Protein AF-A0A4R0TRA2-F1 (afdb_monomer)

Radius of gyration: 25.5 Å; Cα contacts (8 Å, |Δi|>4): 43; chains: 1; bounding box: 50×57×62 Å

Solvent-accessible surface area (backbone atoms only — not comparable to full-atom values): 7873 Å² total; per-residue (Å²): 132,70,88,52,77,92,48,98,73,70,83,84,82,89,84,87,68,56,72,71,54,42,52,53,53,51,51,51,51,52,57,53,39,76,80,36,74,87,42,64,49,64,72,53,38,52,49,43,40,73,74,64,73,57,82,90,77,82,82,82,68,68,98,55,82,59,63,70,58,51,54,53,53,51,52,50,54,52,54,53,49,51,50,51,54,47,27,74,73,65,78,50,80,58,72,70,61,55,50,54,52,50,58,51,51,56,48,52,54,47,54,51,48,52,58,59,50,57,52,65,59,70,66,68,82,114

Organism: Bifidobacterium longum subsp. longum (NCBI:txid1679)

Structure (mmCIF, N/CA/C/O backbone):
data_AF-A0A4R0TRA2-F1
#
_entry.id   AF-A0A4R0TRA2-F1
#
loop_
_atom_site.group_PDB
_atom_site.id
_atom_site.type_symbol
_atom_site.label_atom_id
_atom_site.label_alt_id
_atom_site.label_comp_id
_atom_site.label_asym_id
_atom_site.label_entity_id
_atom_site.label_seq_id
_atom_site.pdbx_PDB_ins_code
_atom_site.Cartn_x
_atom_site.Cartn_y
_atom_site.Cartn_z
_atom_site.occupancy
_atom_site.B_iso_or_equiv
_atom_site.auth_seq_id
_atom_site.auth_comp_id
_atom_site.auth_asym_id
_atom_site.auth_atom_id
_atom_site.pdbx_PDB_model_num
ATOM 1 N N . MET A 1 1 ? -23.507 26.325 6.550 1.00 42.59 1 MET A N 1
ATOM 2 C CA . MET A 1 1 ? -23.870 25.409 5.444 1.00 42.59 1 MET A CA 1
ATOM 3 C C . MET A 1 1 ? -23.827 23.976 5.947 1.00 42.59 1 MET A C 1
ATOM 5 O O . MET A 1 1 ? -22.788 23.550 6.433 1.00 42.59 1 MET A O 1
ATOM 9 N N . SER A 1 2 ? -24.960 23.270 5.904 1.00 54.03 2 SER A N 1
ATOM 10 C CA . SER A 1 2 ? -25.088 21.914 6.450 1.00 54.03 2 SER A CA 1
ATOM 11 C C . SER A 1 2 ? -24.163 20.936 5.720 1.00 54.03 2 SER A C 1
ATOM 13 O O . SER A 1 2 ? -24.249 20.778 4.502 1.00 54.03 2 SER A O 1
ATOM 15 N N . TRP A 1 3 ? -23.313 20.250 6.487 1.00 58.16 3 TRP A N 1
ATOM 16 C CA . TRP A 1 3 ? -22.442 19.148 6.061 1.00 58.16 3 TRP A CA 1
ATOM 17 C C . TRP A 1 3 ? -23.194 18.050 5.273 1.00 58.16 3 TRP A C 1
ATOM 19 O O . TRP A 1 3 ? -22.578 17.263 4.554 1.00 58.16 3 TRP A O 1
ATOM 29 N N . ALA A 1 4 ? -24.524 18.005 5.368 1.00 60.97 4 ALA A N 1
ATOM 30 C CA . ALA A 1 4 ? -25.359 16.996 4.735 1.00 60.97 4 ALA A CA 1
ATOM 31 C C . ALA A 1 4 ? -25.658 17.239 3.242 1.00 60.97 4 ALA A C 1
ATOM 33 O O . ALA A 1 4 ? -25.955 16.277 2.532 1.00 60.97 4 ALA A O 1
ATOM 34 N N . ASN A 1 5 ? -25.574 18.473 2.726 1.00 60.19 5 ASN A N 1
ATOM 35 C CA . ASN A 1 5 ? -26.016 18.733 1.352 1.00 60.19 5 ASN A CA 1
ATOM 36 C C . ASN A 1 5 ? -25.058 18.087 0.329 1.00 60.19 5 ASN A C 1
ATOM 38 O O . ASN A 1 5 ? -23.898 18.476 0.217 1.00 60.19 5 ASN A O 1
ATOM 42 N N . LYS A 1 6 ? -25.575 17.106 -0.431 1.00 74.62 6 LYS A N 1
ATOM 43 C CA . LYS A 1 6 ? -24.915 16.319 -1.502 1.00 74.62 6 LYS A CA 1
ATOM 44 C C . LYS A 1 6 ? -24.015 15.143 -1.080 1.00 74.62 6 LYS A C 1
ATOM 46 O O . LYS A 1 6 ? -23.331 14.577 -1.933 1.00 74.62 6 LYS A O 1
ATOM 51 N N . ARG A 1 7 ? -24.011 14.702 0.185 1.00 75.81 7 ARG A N 1
ATOM 52 C CA . ARG A 1 7 ? -23.233 13.511 0.596 1.00 75.81 7 ARG A CA 1
ATOM 53 C C . ARG A 1 7 ? -24.096 12.251 0.638 1.00 75.81 7 ARG A C 1
ATOM 55 O O . ARG A 1 7 ? -25.143 12.234 1.264 1.00 75.81 7 ARG A O 1
ATOM 62 N N . ARG A 1 8 ? -23.593 11.148 0.066 1.00 86.25 8 ARG A N 1
ATOM 63 C CA . ARG A 1 8 ? -24.241 9.816 0.140 1.00 86.25 8 ARG A CA 1
ATOM 64 C C . ARG A 1 8 ? -24.259 9.211 1.552 1.00 86.25 8 ARG A C 1
ATOM 66 O O . ARG A 1 8 ? -24.947 8.229 1.784 1.00 86.25 8 ARG A O 1
ATOM 73 N N . ARG A 1 9 ? -23.446 9.734 2.476 1.00 85.88 9 ARG A N 1
ATOM 74 C CA . ARG A 1 9 ? -23.297 9.220 3.846 1.00 85.88 9 ARG A CA 1
ATOM 75 C C . ARG A 1 9 ? -23.570 10.352 4.823 1.00 85.88 9 ARG A C 1
ATOM 77 O O . ARG A 1 9 ? -22.676 11.143 5.099 1.00 85.88 9 ARG A O 1
ATOM 84 N N . THR A 1 10 ? -24.821 10.438 5.259 1.00 90.38 10 THR A N 1
ATOM 85 C CA . THR A 1 10 ? -25.373 11.558 6.037 1.00 90.38 10 THR A CA 1
ATOM 86 C C . THR A 1 10 ? -25.344 11.326 7.546 1.00 90.38 10 THR A C 1
ATOM 88 O O . THR A 1 10 ? -25.433 12.285 8.304 1.00 90.38 10 THR A O 1
ATOM 91 N N . VAL A 1 11 ? -25.185 10.078 7.996 1.00 89.12 11 VAL A N 1
ATOM 92 C CA . VAL A 1 11 ? -25.099 9.736 9.421 1.00 89.12 11 VAL A CA 1
ATOM 93 C C . VAL A 1 11 ? -23.640 9.736 9.869 1.00 89.12 11 VAL A C 1
ATOM 95 O O . VAL A 1 11 ? -22.823 8.972 9.352 1.00 89.12 11 VAL A O 1
ATOM 98 N N . GLN A 1 12 ? -23.325 10.573 10.857 1.00 90.69 12 GLN A N 1
ATOM 99 C CA . GLN A 1 12 ? -22.028 10.609 11.527 1.00 90.69 12 GLN A CA 1
ATOM 100 C C . GLN A 1 12 ? -22.150 10.003 12.927 1.00 90.69 12 GLN A C 1
ATOM 102 O O . GLN A 1 12 ? -23.123 10.245 13.639 1.00 90.69 12 GLN A O 1
ATOM 107 N N . LYS A 1 13 ? -21.156 9.205 13.315 1.00 92.25 13 LYS A N 1
ATOM 108 C CA . LYS A 1 13 ? -21.022 8.642 14.659 1.00 92.25 13 LYS A CA 1
ATOM 109 C C . LYS A 1 13 ? -19.653 9.027 15.205 1.00 92.25 13 LYS A C 1
ATOM 111 O O . LYS A 1 13 ? -18.670 8.978 14.465 1.00 92.25 13 LYS A O 1
ATOM 116 N N . LEU A 1 14 ? -19.616 9.446 16.465 1.00 94.31 14 LEU A N 1
ATOM 117 C CA . LEU A 1 14 ? -18.380 9.690 17.200 1.00 94.31 14 LEU A CA 1
ATOM 118 C C . LEU A 1 14 ? -18.000 8.409 17.937 1.00 94.31 14 LEU A C 1
ATOM 120 O O . LEU A 1 14 ? -18.864 7.741 18.498 1.00 94.31 14 LEU A O 1
ATOM 124 N N . VAL A 1 15 ? -16.714 8.077 17.899 1.00 92.56 15 VAL A N 1
ATOM 125 C CA . VAL A 1 15 ? -16.130 6.958 18.636 1.00 92.56 15 VAL A CA 1
ATOM 126 C C . VAL A 1 15 ? -14.919 7.506 19.368 1.00 92.56 15 VAL A C 1
ATOM 128 O O . VAL A 1 15 ? -14.074 8.163 18.758 1.00 92.56 15 VAL A O 1
ATOM 131 N N . THR A 1 16 ? -14.871 7.274 20.671 1.00 95.38 16 THR A N 1
ATOM 132 C CA . THR A 1 16 ? -13.766 7.668 21.544 1.00 95.38 16 THR A CA 1
ATOM 133 C C . THR A 1 16 ? -12.962 6.436 21.918 1.00 95.38 16 THR A C 1
ATOM 135 O O . THR A 1 16 ? -13.531 5.360 22.088 1.00 95.38 16 THR A O 1
ATOM 138 N N . PHE A 1 17 ? -11.654 6.606 22.058 1.00 96.31 17 PHE A N 1
ATOM 139 C CA . PHE A 1 17 ? -10.723 5.549 22.427 1.00 96.31 17 PHE A CA 1
ATOM 140 C C . PHE A 1 17 ? -9.881 6.031 23.602 1.00 96.31 17 PHE A C 1
ATOM 142 O O . PHE A 1 17 ? -9.506 7.205 23.659 1.00 96.31 17 PHE A O 1
ATOM 149 N N . THR A 1 18 ? -9.541 5.120 24.501 1.00 98.19 18 THR A N 1
ATOM 150 C CA . THR A 1 18 ? -8.372 5.295 25.364 1.00 98.19 18 THR A CA 1
ATOM 151 C C . THR A 1 18 ? -7.090 5.292 24.511 1.00 98.19 18 THR A C 1
ATOM 153 O O . THR A 1 18 ? -7.112 4.805 23.371 1.00 98.19 18 THR A O 1
ATOM 156 N N . PRO A 1 19 ? -5.955 5.808 25.020 1.00 98.25 19 PRO A N 1
ATOM 157 C CA . PRO A 1 19 ? -4.688 5.779 24.286 1.00 98.25 19 PRO A CA 1
ATOM 158 C C . PRO A 1 19 ? -4.302 4.372 23.798 1.00 98.25 19 PRO A C 1
ATOM 160 O O . PRO A 1 19 ? -3.979 4.200 22.624 1.00 98.25 19 PRO A O 1
ATOM 163 N N . ASP A 1 20 ? -4.453 3.354 24.648 1.00 97.94 20 ASP A N 1
ATOM 164 C CA . ASP A 1 20 ? -4.086 1.966 24.332 1.00 97.94 20 ASP A CA 1
ATOM 165 C C . ASP A 1 20 ? -5.019 1.314 23.299 1.00 97.94 20 ASP A C 1
ATOM 167 O O . ASP A 1 20 ? -4.619 0.476 22.484 1.00 97.94 20 ASP A O 1
ATOM 171 N N . GLU A 1 21 ? -6.304 1.668 23.311 1.00 97.38 21 GLU A N 1
ATOM 172 C CA . GLU A 1 21 ? -7.241 1.248 22.266 1.00 97.38 21 GLU A CA 1
ATOM 173 C C . GLU A 1 21 ? -6.895 1.895 20.927 1.00 97.38 21 GLU A C 1
ATOM 175 O O . GLU A 1 21 ? -6.888 1.218 19.894 1.00 97.38 21 GLU A O 1
ATOM 180 N N . TRP A 1 22 ? -6.557 3.185 20.945 1.00 97.50 22 TRP A N 1
ATOM 181 C CA . TRP A 1 22 ? -6.167 3.908 19.743 1.00 97.50 22 TRP A CA 1
ATOM 182 C C . TRP A 1 22 ? -4.868 3.368 19.144 1.00 97.50 22 TRP A C 1
ATOM 184 O O . TRP A 1 22 ? -4.798 3.171 17.931 1.00 97.50 22 TRP A O 1
ATOM 194 N N . GLU A 1 23 ? -3.871 3.056 19.974 1.00 97.69 23 GLU A N 1
ATOM 195 C CA . GLU A 1 23 ? -2.610 2.421 19.573 1.00 97.69 23 GLU A CA 1
ATOM 196 C C . GLU A 1 23 ? -2.867 1.131 18.774 1.00 97.69 23 GLU A C 1
ATOM 198 O O . GLU A 1 23 ? -2.357 0.955 17.659 1.00 97.69 23 GLU A O 1
ATOM 203 N N . ARG A 1 24 ? -3.727 0.249 19.303 1.00 96.50 24 ARG A N 1
ATOM 204 C CA . ARG A 1 24 ? -4.095 -1.026 18.664 1.00 96.50 24 ARG A CA 1
ATOM 205 C C . ARG A 1 24 ? -4.818 -0.811 17.336 1.00 96.50 24 ARG A C 1
ATOM 207 O O . ARG A 1 24 ? -4.455 -1.419 16.325 1.00 96.50 24 ARG A O 1
ATOM 214 N N . VAL A 1 25 ? -5.809 0.079 17.313 1.00 95.06 25 VAL A N 1
ATOM 215 C CA . VAL A 1 25 ? -6.599 0.399 16.113 1.00 95.06 25 VAL A CA 1
ATOM 216 C C . VAL A 1 25 ? -5.731 1.036 15.022 1.00 95.06 25 VAL A C 1
ATOM 218 O O . VAL A 1 25 ? -5.803 0.641 13.855 1.00 95.06 25 VAL A O 1
ATOM 221 N N . ASN A 1 26 ? -4.867 1.979 15.392 1.00 95.12 26 ASN A N 1
ATOM 222 C CA . ASN A 1 26 ? -3.946 2.649 14.479 1.00 95.12 26 ASN A CA 1
ATOM 223 C C . ASN A 1 26 ? -2.900 1.675 13.920 1.00 95.12 26 ASN A C 1
ATOM 225 O O . ASN A 1 26 ? -2.592 1.701 12.728 1.00 95.12 26 ASN A O 1
ATOM 229 N N . SER A 1 27 ? -2.386 0.768 14.751 1.00 94.56 27 SER A N 1
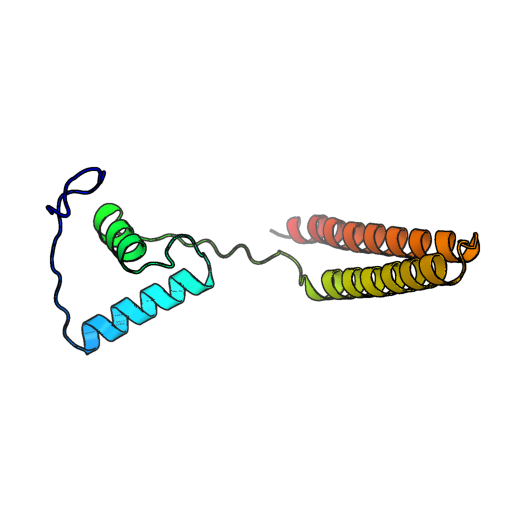ATOM 230 C CA . SER A 1 27 ? -1.462 -0.284 14.316 1.00 94.56 27 SER A CA 1
ATOM 231 C C . SER A 1 27 ? -2.107 -1.220 13.293 1.00 94.56 27 SER A C 1
ATOM 233 O O . SER A 1 27 ? -1.501 -1.520 12.260 1.00 94.56 27 SER A O 1
ATOM 235 N N . LEU A 1 28 ? -3.362 -1.621 13.519 1.00 92.44 28 LEU A N 1
ATOM 236 C CA . LEU A 1 28 ? -4.127 -2.422 12.563 1.00 92.44 28 LEU A CA 1
ATOM 237 C C . LEU A 1 28 ? -4.355 -1.666 11.246 1.00 92.44 28 LEU A C 1
ATOM 239 O O . LEU A 1 28 ? -4.141 -2.224 10.168 1.00 92.44 28 LEU A O 1
ATOM 243 N N . HIS A 1 29 ? -4.718 -0.383 11.318 1.00 94.31 29 HIS A N 1
ATOM 244 C CA . HIS A 1 29 ? -4.901 0.466 10.138 1.00 94.31 29 HIS A CA 1
ATOM 245 C C . HIS A 1 29 ? -3.611 0.596 9.320 1.00 94.31 29 HIS A C 1
ATOM 247 O O . HIS A 1 29 ? -3.622 0.383 8.106 1.00 94.31 29 HIS A O 1
ATOM 253 N N . LYS A 1 30 ? -2.478 0.862 9.982 1.00 93.06 30 LYS A N 1
ATOM 254 C CA . LYS A 1 30 ? -1.152 0.897 9.347 1.00 93.06 30 LYS A CA 1
ATOM 255 C C . LYS A 1 30 ? -0.814 -0.434 8.686 1.00 93.06 30 LYS A C 1
ATOM 257 O O . LYS A 1 30 ? -0.332 -0.431 7.557 1.00 93.06 30 LYS A O 1
ATOM 262 N N . LYS A 1 31 ? -1.086 -1.562 9.351 1.00 90.12 31 LYS A N 1
ATOM 263 C CA . LYS A 1 31 ? -0.847 -2.901 8.796 1.00 90.12 31 LYS A CA 1
ATOM 264 C C . LYS A 1 31 ? -1.640 -3.114 7.510 1.00 90.12 31 LYS A C 1
ATOM 266 O O . LYS A 1 31 ? -1.047 -3.492 6.512 1.00 90.12 31 LYS A O 1
ATOM 271 N N . VAL A 1 32 ? -2.937 -2.805 7.497 1.00 89.25 32 VAL A N 1
ATOM 272 C CA . VAL A 1 32 ? -3.769 -2.907 6.283 1.00 89.25 32 VAL A CA 1
ATOM 273 C C . VAL A 1 32 ? -3.244 -1.997 5.166 1.00 89.25 32 VAL A C 1
ATOM 275 O O . VAL A 1 32 ? -3.145 -2.429 4.018 1.00 89.25 32 VAL A O 1
ATOM 278 N N . ASN A 1 33 ? -2.839 -0.770 5.498 1.00 88.25 33 ASN A N 1
ATOM 279 C CA . ASN A 1 33 ? -2.324 0.189 4.518 1.00 88.25 33 ASN A CA 1
ATOM 280 C C . ASN A 1 33 ? -1.001 -0.227 3.867 1.00 88.25 33 ASN A C 1
ATOM 282 O O . ASN A 1 33 ? -0.717 0.240 2.767 1.00 88.25 33 ASN A O 1
ATOM 286 N N . LYS A 1 34 ? -0.205 -1.099 4.504 1.00 85.38 34 LYS A N 1
ATOM 287 C CA . LYS A 1 34 ? 1.006 -1.657 3.876 1.00 85.38 34 LYS A CA 1
ATOM 288 C C . LYS A 1 34 ? 0.686 -2.487 2.635 1.00 85.38 34 LYS A C 1
ATOM 290 O O . LYS A 1 34 ? 1.499 -2.549 1.726 1.00 85.38 34 LYS A O 1
ATOM 295 N N . TYR A 1 35 ? -0.489 -3.106 2.600 1.00 82.94 35 TYR A N 1
ATOM 296 C CA . TYR A 1 35 ? -0.854 -4.056 1.554 1.00 82.94 35 TYR A CA 1
ATOM 297 C C . TYR A 1 35 ? -1.864 -3.497 0.549 1.00 82.94 35 TYR A C 1
ATOM 299 O O . TYR A 1 35 ? -2.013 -4.033 -0.545 1.00 82.94 35 TYR A O 1
ATOM 307 N N . THR A 1 36 ? -2.602 -2.439 0.898 1.00 82.81 36 THR A N 1
ATOM 308 C CA . THR A 1 36 ? -3.567 -1.831 -0.020 1.00 82.81 36 THR A CA 1
ATOM 309 C C . THR A 1 36 ? -3.791 -0.350 0.258 1.00 82.81 36 THR A C 1
ATOM 311 O O . THR A 1 36 ? -3.942 0.088 1.396 1.00 82.81 36 THR A O 1
ATOM 314 N N . THR A 1 37 ? -3.914 0.437 -0.809 1.00 86.62 37 THR A N 1
ATOM 315 C CA . THR A 1 37 ? -4.258 1.864 -0.734 1.00 86.62 37 THR A CA 1
ATOM 316 C C . THR A 1 37 ? -5.758 2.105 -0.532 1.00 86.62 37 THR A C 1
ATOM 318 O O . THR A 1 37 ? -6.162 3.214 -0.176 1.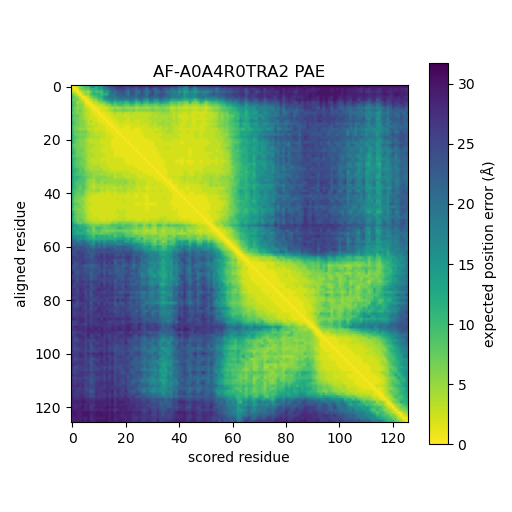00 86.62 37 THR A O 1
ATOM 321 N N . ARG A 1 38 ? -6.600 1.071 -0.694 1.00 86.69 38 ARG A N 1
ATOM 322 C CA . ARG A 1 38 ? -8.070 1.162 -0.612 1.00 86.69 38 ARG A CA 1
ATOM 323 C C . ARG A 1 38 ? -8.571 1.676 0.739 1.00 86.69 38 ARG A C 1
ATOM 325 O O . ARG A 1 38 ? -9.598 2.351 0.796 1.00 86.69 38 ARG A O 1
ATOM 332 N N . TYR A 1 39 ? -7.849 1.370 1.815 1.00 90.56 39 TYR A N 1
ATOM 333 C CA . TYR A 1 39 ? -8.221 1.721 3.189 1.00 90.56 39 TYR A CA 1
ATOM 334 C C . TYR A 1 39 ? -7.339 2.822 3.786 1.00 90.56 39 TYR A C 1
ATOM 336 O O . TYR A 1 39 ? -7.372 3.034 4.994 1.00 90.56 39 TYR A O 1
ATOM 344 N N . ARG A 1 40 ? -6.614 3.584 2.950 1.00 89.12 40 ARG A N 1
ATOM 345 C CA . ARG A 1 40 ? -5.671 4.627 3.393 1.00 89.12 40 ARG A CA 1
ATOM 346 C C . ARG A 1 40 ? -6.291 5.633 4.362 1.00 89.12 40 ARG A C 1
ATOM 348 O O . ARG A 1 40 ? -5.659 6.028 5.336 1.00 89.12 40 ARG A O 1
ATOM 355 N N . SER A 1 41 ? -7.541 6.027 4.123 1.00 93.00 41 SER A N 1
ATOM 356 C CA . SER A 1 41 ? -8.299 6.863 5.057 1.00 93.00 41 SER A CA 1
ATOM 357 C C . SER A 1 41 ? -8.830 6.031 6.222 1.00 93.00 41 SER A C 1
ATOM 359 O O . SER A 1 41 ? -9.552 5.053 6.006 1.00 93.00 41 SER A O 1
ATOM 361 N N . PHE A 1 42 ? -8.572 6.490 7.450 1.00 93.94 42 PHE A N 1
ATOM 362 C CA . PHE A 1 42 ? -9.106 5.863 8.659 1.00 93.94 42 PHE A CA 1
ATOM 363 C C . PHE A 1 42 ? -10.635 5.726 8.615 1.00 93.94 42 PHE A C 1
ATOM 365 O O . PHE A 1 42 ? -11.178 4.699 8.999 1.00 93.94 42 PHE A O 1
ATOM 372 N N . THR A 1 43 ? -11.353 6.705 8.055 1.00 92.88 43 THR A N 1
ATOM 373 C CA . THR A 1 43 ? -12.818 6.649 7.918 1.00 92.88 43 THR A CA 1
ATOM 374 C C . THR A 1 43 ? -13.287 5.516 7.002 1.00 92.88 43 THR A C 1
ATOM 376 O O . THR A 1 43 ? -14.354 4.946 7.224 1.00 92.88 43 THR A O 1
ATOM 379 N N . VAL A 1 44 ? -12.527 5.189 5.953 1.00 92.94 44 VAL A N 1
ATOM 380 C CA . VAL A 1 44 ? -12.859 4.080 5.043 1.00 92.94 44 VAL A CA 1
ATOM 381 C C . VAL A 1 44 ? -12.541 2.742 5.707 1.00 92.94 44 VAL A C 1
ATOM 383 O O . VAL A 1 44 ? -13.374 1.839 5.654 1.00 92.94 44 VAL A O 1
ATOM 386 N N . PHE A 1 45 ? -11.388 2.651 6.377 1.00 94.75 45 PHE A N 1
ATOM 387 C CA . PHE A 1 45 ? -10.988 1.506 7.195 1.00 94.75 45 PHE A CA 1
ATOM 388 C C . PHE A 1 45 ? -12.019 1.196 8.291 1.00 94.75 45 PHE A C 1
ATOM 390 O O . PHE A 1 45 ? -12.601 0.115 8.300 1.00 94.75 45 PHE A O 1
ATOM 397 N N . ALA A 1 46 ? -12.319 2.172 9.151 1.00 94.38 46 ALA A N 1
ATOM 398 C CA . ALA A 1 46 ? -13.245 2.024 10.268 1.00 94.38 46 ALA A CA 1
ATOM 399 C C . ALA A 1 46 ? -14.649 1.656 9.788 1.00 94.38 46 ALA A C 1
ATOM 401 O O . ALA A 1 46 ? -15.276 0.765 10.347 1.00 94.38 46 ALA A O 1
ATOM 402 N N . ARG A 1 47 ? -15.133 2.280 8.705 1.00 92.88 47 ARG A N 1
ATOM 403 C CA . ARG A 1 47 ? -16.431 1.913 8.131 1.00 92.88 47 ARG A CA 1
ATOM 404 C C . ARG A 1 47 ? -16.452 0.456 7.690 1.00 92.88 47 ARG A C 1
ATOM 406 O O . ARG A 1 47 ? -17.420 -0.217 7.996 1.00 92.88 47 ARG A O 1
ATOM 413 N N . LYS A 1 48 ? -15.416 -0.010 6.986 1.00 93.19 48 LYS A N 1
ATOM 414 C CA . LYS A 1 48 ? -15.353 -1.395 6.510 1.00 93.19 48 LYS A CA 1
ATOM 415 C C . LYS A 1 48 ? -15.307 -2.382 7.677 1.00 93.19 48 LYS A C 1
ATOM 417 O O . LYS A 1 48 ? -16.058 -3.344 7.662 1.00 93.19 48 LYS A O 1
ATOM 422 N N . MET A 1 49 ? -14.500 -2.099 8.701 1.00 92.44 49 MET A N 1
ATOM 423 C CA . MET A 1 49 ? -14.465 -2.902 9.928 1.00 92.44 49 MET A CA 1
ATOM 424 C C . MET A 1 49 ? -15.835 -2.952 10.621 1.00 92.44 49 MET A C 1
ATOM 426 O O . MET A 1 49 ? -16.260 -4.017 11.046 1.00 92.44 49 MET A O 1
ATOM 430 N N . LEU A 1 50 ? -16.549 -1.824 10.700 1.00 92.62 50 LEU A N 1
ATOM 431 C CA . LEU A 1 50 ? -17.866 -1.748 11.342 1.00 92.62 50 LEU A CA 1
ATOM 432 C C . LEU A 1 50 ? -18.995 -2.392 10.521 1.00 92.62 50 LEU A C 1
ATOM 434 O O . LEU A 1 50 ? -19.988 -2.807 11.109 1.00 92.62 50 LEU A O 1
ATOM 438 N N . THR A 1 51 ? -18.889 -2.443 9.188 1.00 92.25 51 THR A N 1
ATOM 439 C CA . THR A 1 51 ? -19.927 -3.038 8.324 1.00 92.25 51 THR A CA 1
ATOM 440 C C . THR A 1 51 ? -19.719 -4.522 8.067 1.00 92.25 51 THR A C 1
ATOM 442 O O . THR A 1 51 ? -20.694 -5.260 8.001 1.00 92.25 51 THR A O 1
ATOM 445 N N . ASP A 1 52 ? -18.470 -4.954 7.901 1.00 89.25 52 ASP A N 1
ATOM 446 C CA . ASP A 1 52 ? -18.138 -6.311 7.462 1.00 89.25 52 ASP A CA 1
ATOM 447 C C . ASP A 1 52 ? -17.535 -7.169 8.582 1.00 89.25 52 ASP A C 1
ATOM 449 O O . ASP A 1 52 ? -17.379 -8.372 8.408 1.00 89.25 52 ASP A O 1
ATOM 453 N N . GLY A 1 53 ? -17.156 -6.570 9.716 1.00 84.25 53 GLY A N 1
ATOM 454 C CA . GLY A 1 53 ? -16.510 -7.254 10.842 1.00 84.25 53 GLY A CA 1
ATOM 455 C C . GLY A 1 53 ? -15.034 -7.597 10.611 1.00 84.25 53 GLY A C 1
ATOM 456 O O . GLY A 1 53 ? -14.261 -7.652 11.565 1.00 84.25 53 GLY A O 1
ATOM 457 N N . GLU A 1 54 ? -14.607 -7.756 9.357 1.00 84.62 54 GLU A N 1
ATOM 458 C CA . GLU A 1 54 ? -13.224 -8.053 8.990 1.00 84.62 54 GLU A CA 1
ATOM 459 C C . GLU A 1 54 ? -12.776 -7.351 7.698 1.00 84.62 54 GLU A C 1
ATOM 461 O O . GLU A 1 54 ? -13.563 -7.036 6.801 1.00 84.62 54 GLU A O 1
ATOM 466 N N . ILE A 1 55 ? -11.464 -7.128 7.580 1.00 81.56 55 ILE A N 1
ATOM 467 C CA . ILE A 1 55 ? -10.816 -6.739 6.325 1.00 81.56 55 ILE A CA 1
ATOM 468 C C . ILE A 1 55 ? -9.867 -7.866 5.933 1.00 81.56 55 ILE A C 1
ATOM 470 O O . ILE A 1 55 ? -8.792 -8.017 6.512 1.00 81.56 55 ILE A O 1
ATOM 474 N N . ARG A 1 56 ? -10.248 -8.634 4.910 1.00 79.31 56 ARG A N 1
ATOM 475 C CA . ARG A 1 56 ? -9.360 -9.616 4.286 1.00 79.31 56 ARG A CA 1
ATOM 476 C C . ARG A 1 56 ? -8.425 -8.901 3.325 1.00 79.31 56 ARG A C 1
ATOM 478 O O . ARG A 1 56 ? -8.860 -8.349 2.315 1.00 79.31 56 ARG A O 1
ATOM 485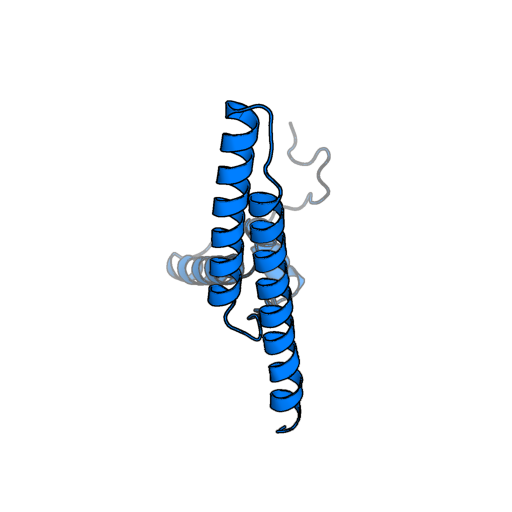 N N . VAL A 1 57 ? -7.141 -8.905 3.657 1.00 72.81 57 VAL A N 1
ATOM 486 C CA . VAL A 1 57 ? -6.086 -8.445 2.761 1.00 72.81 57 VAL A CA 1
ATOM 487 C C . VAL A 1 57 ? -5.297 -9.662 2.307 1.00 72.81 57 VAL A C 1
ATOM 489 O O . VAL A 1 57 ? -4.618 -10.297 3.110 1.00 72.81 57 VAL A O 1
ATOM 492 N N . THR A 1 58 ? -5.387 -9.978 1.021 1.00 67.00 58 THR A N 1
ATOM 493 C CA . THR A 1 58 ? -4.543 -11.001 0.409 1.00 67.00 58 THR A CA 1
ATOM 494 C C . THR A 1 58 ? -3.251 -10.343 -0.047 1.00 67.00 58 THR A C 1
ATOM 496 O O . THR A 1 58 ? -3.257 -9.507 -0.950 1.00 67.00 58 THR A O 1
ATOM 499 N N . GLU A 1 59 ? -2.143 -10.708 0.588 1.00 61.41 59 GLU A N 1
ATOM 500 C CA . GLU A 1 59 ? -0.818 -10.388 0.075 1.00 61.41 59 GLU A CA 1
ATOM 501 C C . GLU A 1 59 ? -0.555 -11.299 -1.129 1.00 61.41 59 GLU A C 1
ATOM 503 O O . GLU A 1 59 ? -0.278 -12.487 -0.974 1.00 61.41 59 GLU A O 1
ATOM 508 N N . ILE A 1 60 ? -0.678 -10.758 -2.342 1.00 58.56 60 ILE A N 1
ATOM 509 C CA . ILE A 1 60 ? -0.168 -11.440 -3.532 1.00 58.56 60 ILE A CA 1
ATOM 510 C C . ILE A 1 60 ? 1.338 -11.206 -3.525 1.00 58.56 60 ILE A C 1
ATOM 512 O O . ILE A 1 60 ? 1.827 -10.223 -4.081 1.00 58.56 60 ILE A O 1
ATOM 516 N N . ARG A 1 61 ? 2.077 -12.084 -2.845 1.00 55.22 61 ARG A N 1
ATOM 517 C CA . ARG A 1 61 ? 3.521 -12.154 -3.055 1.00 55.22 61 ARG A CA 1
ATOM 518 C C . ARG A 1 61 ? 3.730 -12.675 -4.474 1.00 55.22 61 ARG A C 1
ATOM 520 O O . ARG A 1 61 ? 3.126 -13.699 -4.813 1.00 55.22 61 ARG A O 1
ATOM 527 N N . PRO A 1 62 ? 4.514 -11.997 -5.325 1.00 57.00 62 PRO A N 1
ATOM 528 C CA . PRO A 1 62 ? 4.902 -12.605 -6.583 1.00 57.00 62 PRO A CA 1
ATOM 529 C C . PRO A 1 62 ? 5.563 -13.952 -6.262 1.00 57.00 62 PRO A C 1
ATOM 531 O O . PRO A 1 62 ? 6.373 -14.058 -5.345 1.00 57.00 62 PRO A O 1
ATOM 534 N N . LEU A 1 63 ? 5.156 -15.000 -6.983 1.00 58.31 63 LEU A N 1
ATOM 535 C CA . LEU A 1 63 ? 5.666 -16.373 -6.821 1.00 58.31 63 LEU A CA 1
ATOM 536 C C . LEU A 1 63 ? 7.180 -16.479 -7.073 1.00 58.31 63 LEU A C 1
ATOM 538 O O . LEU A 1 63 ? 7.773 -17.531 -6.858 1.00 58.31 63 LEU A O 1
ATOM 542 N N . THR A 1 64 ? 7.794 -15.404 -7.557 1.00 59.28 64 THR A N 1
ATOM 543 C CA . THR A 1 64 ? 9.216 -15.301 -7.837 1.00 59.28 64 THR A CA 1
ATOM 544 C C . THR A 1 64 ? 9.697 -13.924 -7.411 1.00 59.28 64 THR A C 1
ATOM 546 O O . THR A 1 64 ? 8.941 -12.953 -7.488 1.00 59.28 64 THR A O 1
ATOM 549 N N . ASP A 1 65 ? 10.944 -13.853 -6.955 1.00 65.00 65 ASP A N 1
ATOM 550 C CA . ASP A 1 65 ? 11.612 -12.592 -6.657 1.00 65.00 65 ASP A CA 1
ATOM 551 C C . ASP A 1 65 ? 11.587 -11.682 -7.906 1.00 65.00 65 ASP A C 1
ATOM 553 O O . ASP A 1 65 ? 12.092 -12.089 -8.957 1.00 65.00 65 ASP A O 1
ATOM 557 N N . PRO A 1 66 ? 10.958 -10.492 -7.849 1.00 67.19 66 PRO A N 1
ATOM 558 C CA . PRO A 1 66 ? 10.875 -9.586 -8.992 1.00 67.19 66 PRO A CA 1
ATOM 559 C C . PRO A 1 66 ? 12.186 -8.831 -9.255 1.00 67.19 66 PRO A C 1
ATOM 561 O O . PRO A 1 66 ? 12.334 -8.223 -10.315 1.00 67.19 66 PRO A O 1
ATOM 564 N N . GLU A 1 67 ? 13.137 -8.850 -8.321 1.00 74.31 67 GLU A N 1
ATOM 565 C CA . GLU A 1 67 ? 14.347 -8.027 -8.361 1.00 74.31 67 GLU A CA 1
ATOM 566 C C . GLU A 1 67 ? 15.291 -8.322 -9.549 1.00 74.31 67 GLU A C 1
ATOM 568 O O . GLU A 1 67 ? 15.833 -7.377 -10.129 1.00 74.31 67 GLU A O 1
ATOM 573 N N . PRO A 1 68 ? 15.486 -9.578 -10.005 1.00 70.56 68 PRO A N 1
ATOM 574 C CA . PRO A 1 68 ? 16.232 -9.863 -11.232 1.00 70.56 68 PRO A CA 1
ATOM 575 C C . PRO A 1 68 ? 15.569 -9.287 -12.492 1.00 70.56 68 PRO A C 1
ATOM 577 O O . PRO A 1 68 ? 16.262 -8.760 -13.358 1.00 70.56 68 PRO A O 1
ATOM 580 N N . ILE A 1 69 ? 14.234 -9.343 -12.580 1.00 70.25 69 ILE A N 1
ATOM 581 C CA . ILE A 1 69 ? 13.484 -8.811 -13.728 1.00 70.25 69 ILE A CA 1
ATOM 582 C C . ILE A 1 69 ? 13.560 -7.283 -13.734 1.00 70.25 69 ILE A C 1
ATOM 584 O O . ILE A 1 69 ? 13.835 -6.683 -14.770 1.00 70.25 69 ILE A O 1
ATOM 588 N N . ALA A 1 70 ? 13.344 -6.657 -12.574 1.00 75.50 70 ALA A N 1
ATOM 589 C CA . ALA A 1 70 ? 13.400 -5.207 -12.425 1.00 75.50 70 ALA A CA 1
ATOM 590 C C . ALA A 1 70 ? 14.777 -4.650 -12.821 1.00 75.50 70 ALA A C 1
ATOM 592 O O . ALA A 1 70 ? 14.845 -3.716 -13.614 1.00 75.50 70 ALA A O 1
ATOM 593 N N . ARG A 1 71 ? 15.870 -5.285 -12.370 1.00 76.19 71 ARG A N 1
ATOM 594 C CA . ARG A 1 71 ? 17.239 -4.894 -12.749 1.00 76.19 71 ARG A CA 1
ATOM 595 C C . ARG A 1 71 ? 17.491 -4.964 -14.254 1.00 76.19 71 ARG A C 1
ATOM 597 O O . ARG A 1 71 ? 18.161 -4.090 -14.799 1.00 76.19 71 ARG A O 1
ATOM 604 N N . GLU A 1 72 ? 16.974 -5.989 -14.930 1.00 74.00 72 GLU A N 1
ATOM 605 C CA . GLU A 1 72 ? 17.146 -6.107 -16.380 1.00 74.00 72 GLU A CA 1
ATOM 606 C C . GLU A 1 72 ? 16.321 -5.046 -17.127 1.00 74.00 72 GLU A C 1
ATOM 608 O O . GLU A 1 72 ? 16.832 -4.426 -18.059 1.00 74.00 72 GLU A O 1
ATOM 613 N N . ILE A 1 73 ? 15.090 -4.766 -16.676 1.00 77.06 73 ILE A N 1
ATOM 614 C CA . ILE A 1 73 ? 14.259 -3.670 -17.205 1.00 77.06 73 ILE A CA 1
ATOM 615 C C . ILE A 1 73 ? 14.973 -2.321 -17.048 1.00 77.06 73 ILE A C 1
ATOM 617 O O . ILE A 1 73 ? 15.033 -1.554 -18.010 1.00 77.06 73 ILE A O 1
ATOM 621 N N . ASP A 1 74 ? 15.562 -2.048 -15.880 1.00 77.00 74 ASP A N 1
ATOM 622 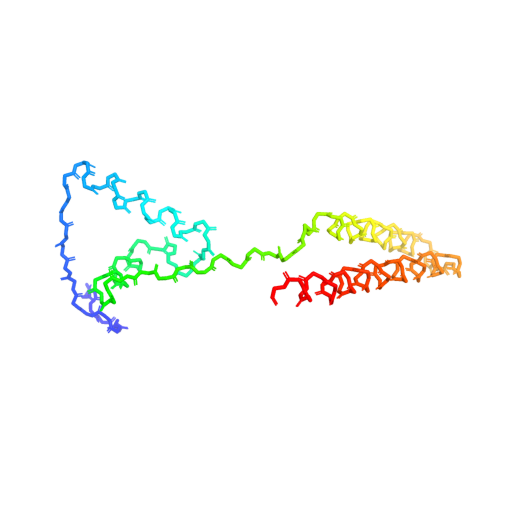C CA . ASP A 1 74 ? 16.310 -0.813 -15.626 1.00 77.00 74 ASP A CA 1
ATOM 623 C C . ASP A 1 74 ? 17.501 -0.669 -16.584 1.00 77.00 74 ASP A C 1
ATOM 625 O O . ASP A 1 74 ? 17.718 0.401 -17.158 1.00 77.00 74 ASP A O 1
ATOM 629 N N . ARG A 1 75 ? 18.241 -1.759 -16.831 1.00 77.75 75 ARG A N 1
ATOM 630 C CA . ARG A 1 75 ? 19.366 -1.766 -17.778 1.00 77.75 75 ARG A CA 1
ATOM 631 C C . ARG A 1 75 ? 18.922 -1.441 -19.205 1.00 77.75 75 ARG A C 1
ATOM 633 O O . ARG A 1 75 ? 19.588 -0.664 -19.888 1.00 77.75 75 ARG A O 1
ATOM 640 N N . ILE A 1 76 ? 17.788 -1.984 -19.649 1.00 75.38 76 ILE A N 1
ATOM 641 C CA . ILE A 1 76 ? 17.216 -1.635 -20.958 1.00 75.38 76 ILE A CA 1
ATOM 642 C C . ILE A 1 76 ? 16.796 -0.172 -20.993 1.00 75.38 76 ILE A C 1
ATOM 644 O O . ILE A 1 76 ? 17.090 0.512 -21.971 1.00 75.38 76 ILE A O 1
ATOM 648 N N . GLY A 1 77 ? 16.151 0.321 -19.934 1.00 75.50 77 GLY A N 1
ATOM 649 C CA . GLY A 1 77 ? 15.770 1.727 -19.824 1.00 75.50 77 GLY A CA 1
ATOM 650 C C . GLY A 1 77 ? 16.966 2.663 -20.007 1.00 75.50 77 GLY A C 1
ATOM 651 O O . GLY A 1 77 ? 16.884 3.625 -20.770 1.00 75.50 77 GLY A O 1
ATOM 652 N N . VAL A 1 78 ? 18.104 2.336 -19.384 1.00 82.19 78 VAL A N 1
ATOM 653 C CA . VAL A 1 78 ? 19.364 3.078 -19.548 1.00 82.19 78 VAL A CA 1
ATOM 654 C C . VAL A 1 78 ? 19.870 3.021 -20.993 1.00 82.19 78 VAL A C 1
ATOM 656 O O . VAL A 1 78 ? 20.159 4.073 -21.563 1.00 82.19 78 VAL A O 1
ATOM 659 N N . ASN A 1 79 ? 19.932 1.837 -21.609 1.00 76.31 79 ASN A N 1
ATOM 660 C C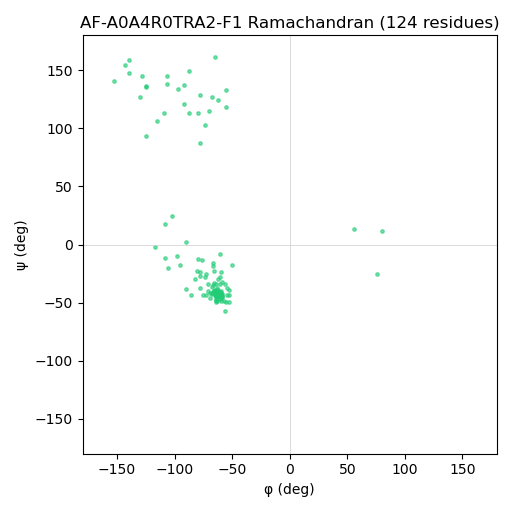A . ASN A 1 79 ? 20.402 1.681 -22.992 1.00 76.31 79 ASN A CA 1
ATOM 661 C C . ASN A 1 79 ? 19.509 2.426 -24.000 1.00 76.31 79 ASN A C 1
ATOM 663 O O . ASN A 1 79 ? 20.007 3.137 -24.873 1.00 76.31 79 ASN A O 1
ATOM 667 N N . VAL A 1 80 ? 18.184 2.329 -23.853 1.00 75.69 80 VAL A N 1
ATOM 668 C CA . VAL A 1 80 ? 17.219 3.064 -24.686 1.00 75.69 80 VAL A CA 1
ATOM 669 C C . VAL A 1 80 ? 17.396 4.571 -24.513 1.00 75.69 80 VAL A C 1
ATOM 671 O O . VAL A 1 80 ? 17.402 5.300 -25.503 1.00 75.69 80 VAL A O 1
ATOM 674 N N . ASN A 1 81 ? 17.598 5.049 -23.281 1.00 80.12 81 ASN A N 1
ATOM 675 C CA . ASN A 1 81 ? 17.816 6.469 -23.020 1.00 80.12 81 ASN A CA 1
ATOM 676 C C . ASN A 1 81 ? 19.125 6.980 -23.647 1.00 80.12 81 ASN A C 1
ATOM 678 O O . ASN A 1 81 ? 19.156 8.077 -24.199 1.00 80.12 81 ASN A O 1
ATOM 682 N N . GLN A 1 82 ? 20.195 6.182 -23.616 1.00 77.69 82 GLN A N 1
ATOM 683 C CA . GLN A 1 82 ? 21.459 6.515 -24.281 1.00 77.69 82 GLN A CA 1
ATOM 684 C C . GLN A 1 82 ? 21.296 6.607 -25.800 1.00 77.69 82 GLN A C 1
ATOM 686 O O . GLN A 1 82 ? 21.773 7.565 -26.407 1.00 77.69 82 GLN A O 1
ATOM 691 N N . ILE A 1 83 ? 20.579 5.661 -26.410 1.00 73.50 83 ILE A N 1
ATOM 692 C CA . ILE A 1 83 ? 20.311 5.667 -27.853 1.00 73.50 83 ILE A CA 1
ATOM 693 C C . ILE A 1 83 ? 19.429 6.858 -28.233 1.00 73.50 83 ILE A C 1
ATOM 695 O O . ILE A 1 83 ? 19.717 7.524 -29.221 1.00 73.50 83 ILE A O 1
ATOM 699 N N . ALA A 1 84 ? 18.421 7.192 -27.424 1.00 76.19 84 ALA A N 1
ATOM 700 C CA . ALA A 1 84 ? 17.595 8.379 -27.629 1.00 76.19 84 ALA A CA 1
ATOM 701 C C . ALA A 1 84 ? 18.411 9.678 -27.518 1.00 76.19 84 ALA A C 1
ATOM 703 O O . ALA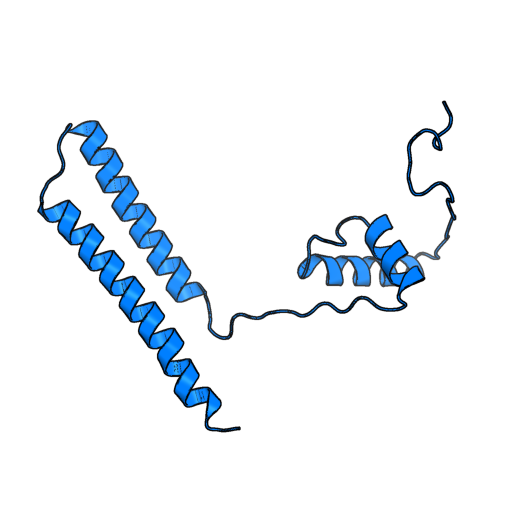 A 1 84 ? 18.304 10.546 -28.380 1.00 76.19 84 ALA A O 1
ATOM 704 N N . HIS A 1 85 ? 19.269 9.806 -26.501 1.00 78.81 85 HIS A N 1
ATOM 705 C CA . HIS A 1 85 ? 20.178 10.948 -26.374 1.00 78.81 85 HIS A CA 1
ATOM 706 C C . HIS A 1 85 ? 21.130 11.062 -27.565 1.00 78.81 85 HIS A C 1
ATOM 708 O O . HIS A 1 85 ? 21.341 12.162 -28.071 1.00 78.81 85 HIS A O 1
ATOM 714 N N . TRP A 1 86 ? 21.682 9.943 -28.033 1.00 72.56 86 TRP A N 1
ATOM 715 C CA . TRP A 1 86 ? 22.601 9.925 -29.164 1.00 72.56 86 TRP A CA 1
ATOM 716 C C . TRP A 1 86 ? 21.903 10.254 -30.487 1.00 72.56 86 TRP A C 1
ATOM 718 O O . TRP A 1 86 ? 22.430 11.049 -31.261 1.00 72.56 86 TRP A O 1
ATOM 728 N N . ALA A 1 87 ? 20.702 9.716 -30.707 1.00 73.12 87 ALA A N 1
ATOM 729 C CA . ALA A 1 87 ? 19.856 10.032 -31.854 1.00 73.12 87 ALA A CA 1
ATOM 730 C C . ALA A 1 87 ? 19.460 11.513 -31.873 1.00 73.12 87 ALA A C 1
ATOM 732 O O . ALA A 1 87 ? 19.541 12.156 -32.913 1.00 73.12 87 ALA A O 1
ATOM 733 N N . ASN A 1 88 ? 19.100 12.075 -30.715 1.00 73.94 88 ASN A N 1
ATOM 734 C CA . ASN A 1 88 ? 18.798 13.500 -30.581 1.00 73.94 88 ASN A CA 1
ATOM 735 C C . ASN A 1 88 ? 20.034 14.383 -30.818 1.00 73.94 88 ASN A C 1
ATOM 737 O O . ASN A 1 88 ? 19.895 15.495 -31.312 1.00 73.94 88 AS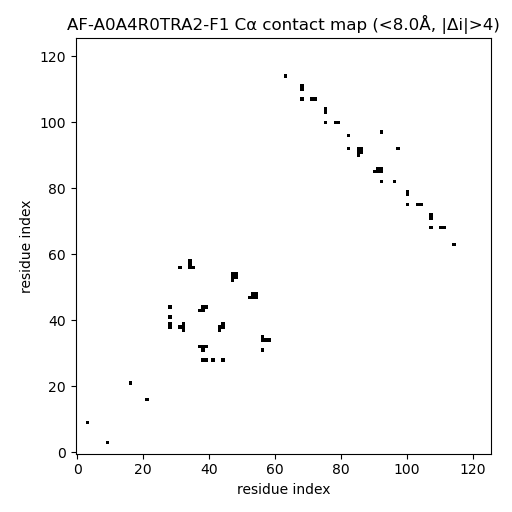N A O 1
ATOM 741 N N . ALA A 1 89 ? 21.231 13.913 -30.454 1.00 74.81 89 ALA A N 1
ATOM 742 C CA . ALA A 1 89 ? 22.473 14.668 -30.609 1.00 74.81 89 ALA A CA 1
ATOM 743 C C . ALA A 1 89 ? 23.076 14.585 -32.021 1.00 74.81 89 ALA A C 1
ATOM 745 O O . ALA A 1 89 ? 23.762 15.514 -32.436 1.00 74.81 89 ALA A O 1
ATOM 746 N N . ASN A 1 90 ? 22.856 13.481 -32.742 1.00 74.88 90 ASN A N 1
ATOM 747 C CA . ASN A 1 90 ? 23.503 13.214 -34.030 1.00 74.88 90 ASN A CA 1
ATOM 748 C C . ASN A 1 90 ? 22.519 13.114 -35.209 1.00 74.88 90 ASN A C 1
ATOM 750 O O . ASN A 1 90 ? 22.959 12.894 -36.334 1.00 74.88 90 ASN A O 1
ATOM 754 N N . GLU A 1 91 ? 21.209 13.230 -34.969 1.00 74.94 91 GLU A N 1
ATOM 755 C CA . GLU A 1 91 ? 20.113 13.083 -35.951 1.00 74.94 91 GLU A CA 1
ATOM 756 C C . GLU A 1 91 ? 20.094 11.749 -36.723 1.00 74.94 91 GLU A C 1
ATOM 758 O O . GLU A 1 91 ? 19.365 11.590 -37.701 1.00 74.94 91 GLU A O 1
ATOM 763 N N . HIS A 1 92 ? 20.862 10.75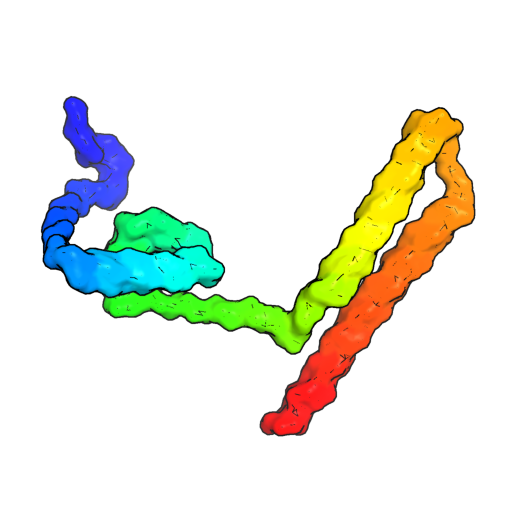1 -36.286 1.00 73.75 92 HIS A N 1
ATOM 764 C CA . HIS A 1 92 ? 20.873 9.424 -36.890 1.00 73.75 92 HIS A CA 1
ATOM 765 C C . HIS A 1 92 ? 20.958 8.329 -35.829 1.00 73.75 92 HIS A C 1
ATOM 767 O O . HIS A 1 92 ? 21.364 8.569 -34.695 1.00 73.75 92 HIS A O 1
ATOM 773 N N . ILE A 1 93 ? 20.543 7.118 -36.204 1.00 72.62 93 ILE A N 1
ATOM 774 C CA . ILE A 1 93 ? 20.645 5.893 -35.400 1.00 72.62 93 ILE A CA 1
ATOM 775 C C . ILE A 1 93 ? 21.397 4.866 -36.239 1.00 72.62 93 ILE A C 1
ATOM 777 O O . ILE A 1 93 ? 21.120 4.704 -37.429 1.00 72.62 93 ILE A O 1
ATOM 781 N N . THR A 1 94 ? 22.347 4.161 -35.631 1.00 77.88 94 THR A N 1
ATOM 782 C CA . THR A 1 94 ? 23.104 3.106 -36.313 1.00 77.88 94 THR A CA 1
ATOM 783 C C . THR A 1 94 ? 22.389 1.751 -36.225 1.00 77.88 94 THR A C 1
ATOM 785 O O . THR A 1 94 ? 21.743 1.456 -35.216 1.00 77.88 94 THR A O 1
ATOM 788 N N . PRO A 1 95 ? 22.546 0.865 -37.227 1.00 78.06 95 PRO A N 1
ATOM 789 C CA . PRO A 1 95 ? 22.020 -0.501 -37.160 1.00 78.06 95 PRO A CA 1
ATOM 790 C C . PRO A 1 95 ? 22.513 -1.289 -35.936 1.00 78.06 95 PRO A C 1
ATOM 792 O O . PRO A 1 95 ? 21.756 -2.058 -35.355 1.00 78.06 95 PRO A O 1
ATOM 795 N N . ALA A 1 96 ? 23.755 -1.054 -35.496 1.00 77.56 96 ALA A N 1
ATOM 796 C CA . ALA A 1 96 ? 24.332 -1.710 -34.322 1.00 77.56 96 ALA A CA 1
ATOM 797 C C . ALA A 1 96 ? 23.577 -1.377 -33.021 1.00 77.56 96 ALA A C 1
ATOM 799 O O . ALA A 1 96 ? 23.348 -2.260 -32.200 1.00 77.56 96 ALA A O 1
ATOM 800 N N . GLN A 1 97 ? 23.130 -0.127 -32.860 1.00 70.62 97 GLN A N 1
ATOM 801 C CA . GLN A 1 97 ? 22.338 0.303 -31.700 1.00 70.62 97 GLN A CA 1
ATOM 802 C C . GLN A 1 97 ? 20.949 -0.350 -31.676 1.00 70.62 97 GLN A C 1
ATOM 804 O O . GLN A 1 97 ? 20.445 -0.715 -30.615 1.00 70.62 97 GLN A O 1
ATOM 809 N N . VAL A 1 98 ? 20.331 -0.536 -32.847 1.00 76.12 98 VAL A N 1
ATOM 810 C CA . VAL A 1 98 ? 19.042 -1.237 -32.959 1.00 76.12 98 VAL A CA 1
ATOM 811 C C . VAL A 1 98 ? 19.193 -2.712 -32.587 1.00 76.12 98 VAL A C 1
ATOM 813 O O . VAL A 1 98 ? 18.354 -3.250 -31.863 1.00 76.12 98 VAL A O 1
ATOM 816 N N . GLU A 1 99 ? 20.276 -3.356 -33.024 1.00 81.12 99 GLU A N 1
ATOM 817 C CA . GLU A 1 99 ? 20.570 -4.747 -32.666 1.00 81.12 99 GLU A CA 1
ATOM 818 C C . GLU A 1 99 ? 20.873 -4.922 -31.171 1.00 81.12 99 GLU A C 1
ATOM 820 O O . GLU A 1 99 ? 20.439 -5.902 -30.566 1.00 81.12 99 GLU A O 1
ATOM 825 N N . GLU A 1 100 ? 21.519 -3.951 -30.522 1.00 78.00 100 GLU A N 1
ATOM 826 C CA . GLU A 1 100 ? 21.750 -3.987 -29.073 1.00 78.00 100 GLU A CA 1
ATOM 827 C C . GLU A 1 100 ? 20.442 -3.925 -28.260 1.00 78.00 100 GLU A C 1
ATOM 829 O O . GLU A 1 100 ? 20.273 -4.652 -27.269 1.00 78.00 100 GLU A O 1
ATOM 834 N N . ILE A 1 101 ? 19.485 -3.098 -28.698 1.00 75.00 101 ILE A N 1
ATOM 835 C CA . ILE A 1 101 ? 18.144 -3.045 -28.103 1.00 75.00 101 ILE A CA 1
ATOM 836 C C . ILE A 1 101 ? 17.429 -4.386 -28.303 1.00 75.00 101 ILE A C 1
ATOM 838 O O . ILE A 1 101 ? 16.917 -4.948 -27.333 1.00 75.00 101 ILE A O 1
ATOM 842 N N . ARG A 1 102 ? 17.422 -4.925 -29.530 1.00 77.56 102 ARG A N 1
ATOM 843 C CA . ARG A 1 102 ? 16.782 -6.215 -29.852 1.00 77.56 102 ARG A CA 1
ATOM 844 C C . ARG A 1 102 ? 17.339 -7.358 -29.007 1.00 77.56 102 ARG A C 1
ATOM 846 O O . ARG A 1 102 ? 16.576 -8.039 -28.331 1.00 77.56 102 ARG A O 1
ATOM 853 N N . ALA A 1 103 ? 18.663 -7.478 -28.923 1.00 80.19 103 ALA A N 1
ATOM 854 C CA . ALA A 1 103 ? 19.318 -8.493 -28.101 1.00 80.19 103 ALA A CA 1
ATOM 855 C C . ALA A 1 103 ? 18.972 -8.370 -26.605 1.00 80.19 103 ALA A C 1
ATOM 857 O O . ALA A 1 103 ? 19.002 -9.357 -25.866 1.00 80.19 103 ALA A O 1
ATOM 858 N N . SER A 1 104 ? 18.659 -7.162 -26.131 1.00 74.31 104 SER A N 1
ATOM 859 C CA . SER A 1 104 ? 18.230 -6.943 -24.748 1.00 74.31 104 SER A CA 1
ATOM 860 C C . SER A 1 104 ? 16.770 -7.348 -24.521 1.00 74.31 104 SER A C 1
ATOM 862 O O . SER A 1 104 ? 16.474 -7.961 -23.495 1.00 74.31 104 SER A O 1
ATOM 864 N N . PHE A 1 105 ? 15.882 -7.107 -25.491 1.00 74.69 105 PHE A N 1
ATOM 865 C CA . PHE A 1 105 ? 14.511 -7.627 -25.460 1.00 74.69 105 PHE A CA 1
ATOM 866 C C . PHE A 1 105 ? 14.475 -9.162 -25.456 1.00 74.69 105 PHE A C 1
ATOM 868 O O . PHE A 1 105 ? 13.793 -9.741 -24.610 1.00 74.69 105 PHE A O 1
ATOM 875 N N . ASP A 1 106 ? 15.285 -9.818 -26.293 1.00 80.25 106 ASP A N 1
ATOM 876 C CA . ASP A 1 106 ? 15.381 -11.286 -26.338 1.00 80.25 106 ASP A CA 1
ATOM 877 C C . ASP A 1 106 ? 15.837 -11.883 -24.993 1.00 80.25 106 ASP A C 1
ATOM 879 O O . ASP A 1 106 ? 15.427 -12.977 -24.592 1.00 80.25 106 ASP A O 1
ATOM 883 N N . ARG A 1 107 ? 16.702 -11.168 -24.257 1.00 77.44 107 ARG A N 1
ATOM 884 C CA . ARG A 1 107 ? 17.127 -11.574 -22.908 1.00 77.44 107 ARG A CA 1
ATOM 885 C C . ARG A 1 107 ? 15.983 -11.508 -21.900 1.00 77.44 107 ARG A C 1
ATOM 887 O O . ARG A 1 107 ? 15.855 -12.437 -21.104 1.00 77.44 107 ARG A O 1
ATOM 894 N N . ILE A 1 108 ? 15.149 -10.466 -21.941 1.00 74.56 108 ILE A N 1
ATOM 895 C CA . ILE A 1 108 ? 13.957 -10.378 -21.084 1.00 74.56 108 ILE A CA 1
ATOM 896 C C . ILE A 1 108 ? 12.970 -11.492 -21.414 1.00 74.56 108 ILE A C 1
ATOM 898 O O . ILE A 1 108 ? 12.457 -12.130 -20.497 1.00 74.56 108 ILE A O 1
ATOM 902 N N . GLU A 1 109 ? 12.720 -11.755 -22.697 1.00 76.75 109 GLU A N 1
ATOM 903 C CA . GLU A 1 109 ? 11.800 -12.816 -23.109 1.00 76.75 109 GLU A CA 1
ATOM 904 C C . GLU A 1 109 ? 12.256 -14.184 -22.585 1.00 76.75 109 GLU A C 1
ATOM 906 O O . GLU A 1 109 ? 11.450 -14.936 -22.034 1.00 76.75 109 GLU A O 1
ATOM 911 N N . ARG A 1 110 ? 13.565 -14.466 -22.640 1.00 80.31 110 ARG A N 1
ATOM 912 C CA . ARG A 1 110 ? 14.149 -15.683 -22.061 1.00 80.31 110 ARG A CA 1
ATOM 913 C C . ARG A 1 110 ? 14.005 -15.739 -20.540 1.00 80.31 110 ARG A C 1
ATOM 915 O O . ARG A 1 110 ? 13.539 -16.747 -20.024 1.00 80.31 110 ARG A O 1
ATOM 922 N N . LEU A 1 111 ? 14.341 -14.660 -19.826 1.00 76.25 111 LEU A N 1
ATOM 923 C CA . LEU A 1 111 ? 14.211 -14.599 -18.363 1.00 76.25 111 LEU A CA 1
ATOM 924 C C . LEU A 1 111 ? 12.760 -14.788 -17.905 1.00 76.25 111 LEU A C 1
ATOM 926 O O . LEU A 1 111 ? 12.505 -15.502 -16.937 1.00 76.25 111 LEU A O 1
ATOM 930 N N . LEU A 1 112 ? 11.804 -14.182 -18.612 1.00 71.62 112 LEU A N 1
ATOM 931 C CA . LEU A 1 112 ? 10.379 -14.399 -18.373 1.00 71.62 112 LEU A CA 1
ATOM 932 C C . LEU A 1 112 ? 9.996 -15.855 -18.664 1.00 71.62 112 LEU A C 1
ATOM 934 O O . LEU A 1 112 ? 9.320 -16.479 -17.847 1.00 71.62 112 LEU A O 1
ATOM 938 N N . GLY A 1 113 ? 10.460 -16.416 -19.782 1.00 76.25 113 GLY A N 1
ATOM 939 C CA . GLY A 1 113 ? 10.262 -17.820 -20.141 1.00 76.25 113 GLY A CA 1
ATOM 940 C C . GLY A 1 113 ? 10.744 -18.788 -19.059 1.00 76.25 113 GLY A C 1
ATOM 941 O O . GLY A 1 113 ? 9.972 -19.643 -18.626 1.00 76.25 113 GLY A O 1
ATOM 942 N N . ASP A 1 114 ? 11.968 -18.609 -18.562 1.00 75.62 114 ASP A N 1
ATOM 943 C CA . ASP A 1 114 ? 12.573 -19.434 -17.508 1.00 75.62 114 ASP A CA 1
ATOM 944 C C . ASP A 1 114 ? 11.804 -19.317 -16.184 1.00 75.62 114 ASP A C 1
ATOM 946 O O . ASP A 1 114 ? 11.536 -20.313 -15.505 1.00 75.62 114 ASP A O 1
ATOM 950 N N . LEU A 1 115 ? 11.370 -18.103 -15.841 1.00 69.00 115 LEU A N 1
ATOM 951 C CA . LEU A 1 115 ? 10.571 -17.827 -14.649 1.00 69.00 115 LEU A CA 1
ATOM 952 C C . LEU A 1 115 ? 9.198 -18.515 -14.702 1.00 69.00 115 LEU A C 1
ATOM 954 O O . LEU A 1 115 ? 8.744 -19.097 -13.714 1.00 69.00 115 LEU A O 1
ATOM 958 N N . PHE A 1 116 ? 8.546 -18.516 -15.867 1.00 67.19 116 PHE A N 1
ATOM 959 C CA . PHE A 1 116 ? 7.278 -19.219 -16.070 1.00 67.19 116 PHE A CA 1
ATOM 960 C C . PHE A 1 116 ? 7.448 -20.738 -16.250 1.00 67.19 116 PHE A C 1
ATOM 962 O O . PHE A 1 116 ? 6.533 -21.492 -15.905 1.00 67.19 116 PHE A O 1
ATOM 969 N N . ALA A 1 117 ? 8.594 -21.213 -16.743 1.00 67.75 117 ALA A N 1
ATOM 970 C CA . ALA A 1 117 ? 8.908 -22.635 -16.881 1.00 67.75 117 ALA A CA 1
ATOM 971 C C . ALA A 1 117 ? 9.200 -23.294 -15.524 1.00 67.75 117 ALA A C 1
ATOM 973 O O . ALA A 1 117 ? 8.625 -24.344 -15.228 1.00 67.75 117 ALA A O 1
ATOM 974 N N . ASN A 1 118 ? 9.975 -22.636 -14.653 1.00 58.81 118 ASN A N 1
ATOM 975 C CA . ASN A 1 118 ? 10.221 -23.072 -13.270 1.00 58.81 118 ASN A CA 1
ATOM 976 C C . ASN A 1 118 ? 8.930 -23.182 -12.435 1.00 58.81 118 ASN A C 1
ATOM 978 O O . ASN A 1 118 ? 8.845 -23.951 -11.480 1.00 58.81 118 ASN A O 1
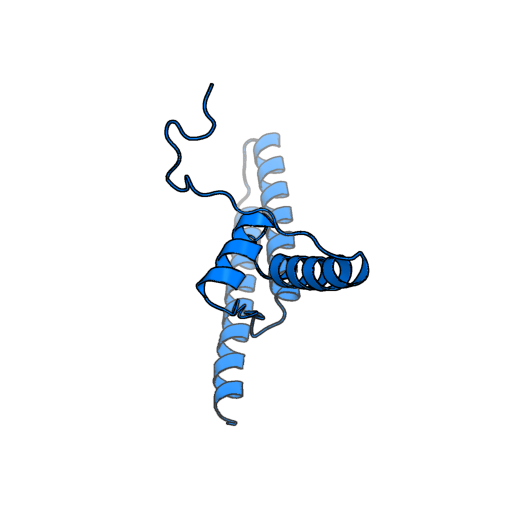ATOM 982 N N . LYS A 1 119 ? 7.872 -22.464 -12.823 1.00 54.16 119 LYS A N 1
ATOM 983 C CA . LYS A 1 119 ? 6.548 -22.572 -12.200 1.00 54.16 119 LYS A CA 1
ATOM 984 C C . LYS A 1 119 ? 5.810 -23.873 -12.559 1.00 54.16 119 LYS A C 1
ATOM 986 O O . LYS A 1 119 ? 4.962 -24.317 -11.789 1.00 54.16 119 LYS A O 1
ATOM 991 N N . ARG A 1 120 ? 6.105 -24.498 -13.709 1.00 51.09 120 ARG A N 1
ATOM 992 C CA . ARG A 1 120 ? 5.475 -25.766 -14.139 1.00 51.09 120 ARG A CA 1
ATOM 993 C C . ARG A 1 120 ? 6.053 -26.990 -13.426 1.00 51.09 120 ARG A C 1
ATOM 995 O O . ARG A 1 120 ? 5.372 -28.009 -13.349 1.00 51.09 120 ARG A O 1
ATOM 1002 N N . THR A 1 121 ? 7.282 -26.896 -12.925 1.00 50.28 121 THR A N 1
ATOM 1003 C CA . THR A 1 121 ? 7.943 -27.954 -12.148 1.00 50.28 121 THR A CA 1
ATOM 1004 C C . THR A 1 121 ? 7.572 -27.867 -10.668 1.00 50.28 121 THR A C 1
ATOM 1006 O O . THR A 1 121 ? 7.169 -28.873 -10.102 1.00 50.28 121 THR A O 1
ATOM 1009 N N . ALA A 1 122 ? 7.548 -26.667 -10.076 1.00 51.56 122 ALA A N 1
ATOM 1010 C CA . ALA A 1 122 ? 7.181 -26.470 -8.665 1.00 51.56 122 ALA A CA 1
ATOM 1011 C C . ALA A 1 122 ? 5.708 -26.795 -8.320 1.00 51.56 122 ALA A C 1
ATOM 1013 O O . ALA A 1 122 ? 5.373 -26.978 -7.155 1.00 51.56 122 ALA A O 1
ATOM 1014 N N . GLY A 1 123 ? 4.814 -26.857 -9.314 1.00 45.81 123 GLY A N 1
ATOM 1015 C CA . GLY A 1 123 ? 3.409 -27.247 -9.135 1.00 45.81 123 GLY A CA 1
ATOM 1016 C C . GLY A 1 123 ? 3.126 -28.748 -9.273 1.00 45.81 123 GLY A C 1
ATOM 1017 O O . GLY A 1 123 ? 1.960 -29.125 -9.243 1.00 45.81 123 GLY A O 1
ATOM 1018 N N . LYS A 1 124 ? 4.150 -29.589 -9.489 1.00 44.81 124 LYS A N 1
ATOM 1019 C CA . LYS A 1 124 ? 4.009 -31.057 -9.577 1.00 44.81 124 LYS A CA 1
ATOM 1020 C C . LYS A 1 124 ? 4.346 -31.797 -8.279 1.00 44.81 124 LYS A C 1
ATOM 1022 O O . LYS A 1 124 ? 4.051 -32.983 -8.196 1.00 44.81 124 LYS A O 1
ATOM 1027 N N . ASP A 1 125 ? 4.908 -31.101 -7.295 1.00 47.00 125 ASP A N 1
ATOM 1028 C CA . ASP A 1 125 ? 5.336 -31.674 -6.013 1.00 47.00 125 ASP A CA 1
ATOM 1029 C C . ASP A 1 125 ? 4.346 -31.382 -4.860 1.00 47.00 125 ASP A C 1
ATOM 1031 O O . ASP A 1 125 ? 4.737 -31.370 -3.692 1.00 47.00 125 ASP A O 1
ATOM 1035 N N . VAL A 1 126 ? 3.063 -31.137 -5.175 1.00 40.28 126 VAL A N 1
ATOM 1036 C CA . VAL A 1 126 ? 1.955 -31.011 -4.202 1.00 40.28 126 VAL A CA 1
ATOM 1037 C C . VAL A 1 126 ? 0.804 -31.924 -4.592 1.00 40.28 126 VAL A C 1
ATOM 1039 O O . VAL A 1 126 ? 0.404 -31.874 -5.777 1.00 40.28 126 VAL A O 1
#

pLDDT: mean 77.92, std 13.79, range [40.28, 98.25]

Sequence (126 aa):
MSWANKRRRTVQKLVTFTPDEWERVNSLHKKVNKYTTRYRSFTVFARKMLTDGEIRVTEIRPLTDPEPIAREIDRIGVNVNQIAHWANANEHITPAQVEEIRASFDRIERLLGDLFANKRTAGKDV

Secondary structure (DSSP, 8-state):
--TTTT-S----------HHHHHHHHHHHHHHHHH-GGG-SHHHHHHHHHHHS---------SS-SHHHHHHHHHHHHHHHHHHHHHHHHS---HHHHHHHHHHHHHHHHHHHHHHHHHHHHTS--

Mean predicted aligned error: 14.51 Å

InterPro domains:
  IPR008687 Bacterial mobilisation [PF05713] (71-112)

Foldseek 3Di:
DDPQPPDPDRDDDDDDDDPVRVVVLVVVLVVLVVQDPQSVDVVSVVVCCVPVVDDDRDRPDPPDDCVVLVVLVVVLVVLVVVQVVVCVVPVDGDPVSVVVSVVSVVVSVVVVVVVVVVVVVVVVVD